Protein AF-A0A5E4HQZ7-F1 (afdb_monomer)

Structure (mmCIF, N/CA/C/O backbone):
data_AF-A0A5E4HQZ7-F1
#
_entry.id   AF-A0A5E4HQZ7-F1
#
loop_
_atom_site.group_PDB
_atom_site.id
_atom_site.type_symbol
_atom_site.label_atom_id
_atom_site.label_alt_id
_atom_site.label_comp_id
_atom_site.label_asym_id
_atom_site.label_entity_id
_atom_site.label_seq_id
_atom_site.pdbx_PDB_ins_code
_atom_site.Cartn_x
_atom_site.Cartn_y
_atom_site.Cartn_z
_atom_site.occupancy
_atom_site.B_iso_or_equiv
_atom_site.auth_seq_id
_atom_site.auth_comp_id
_atom_site.auth_asym_id
_atom_site.auth_atom_id
_atom_site.pdbx_PDB_model_num
ATOM 1 N N . MET A 1 1 ? 0.283 9.162 -12.190 1.00 72.56 1 MET A N 1
ATOM 2 C CA . MET A 1 1 ? 0.739 7.808 -12.574 1.00 72.56 1 MET A CA 1
ATOM 3 C C . MET A 1 1 ? -0.088 7.260 -13.726 1.00 72.56 1 MET A C 1
ATOM 5 O O . MET A 1 1 ? 0.484 7.050 -14.776 1.00 72.56 1 MET A O 1
ATOM 9 N N . LEU A 1 2 ? -1.416 7.142 -13.604 1.00 75.31 2 LEU A N 1
ATOM 10 C CA . LEU A 1 2 ? -2.273 6.605 -14.682 1.00 75.31 2 LEU A CA 1
ATOM 11 C C . LEU A 1 2 ? -2.292 7.423 -15.989 1.00 75.31 2 LEU A C 1
ATOM 13 O O . LEU A 1 2 ? -2.655 6.892 -17.028 1.00 75.31 2 LEU A O 1
ATOM 17 N N . ASN A 1 3 ? -1.875 8.692 -15.972 1.00 81.69 3 ASN A N 1
ATOM 18 C CA . ASN A 1 3 ? -1.688 9.485 -17.199 1.00 81.69 3 ASN A CA 1
ATOM 19 C C . ASN A 1 3 ? -0.323 9.240 -17.875 1.00 81.69 3 ASN A C 1
ATOM 21 O O . ASN A 1 3 ? -0.059 9.813 -18.924 1.00 81.69 3 ASN A O 1
ATOM 25 N N . LYS A 1 4 ? 0.567 8.468 -17.239 1.00 79.81 4 LYS A N 1
ATOM 26 C CA . LYS A 1 4 ? 1.940 8.191 -17.692 1.00 79.81 4 LYS A CA 1
ATOM 27 C C . LYS A 1 4 ? 2.175 6.716 -18.052 1.00 79.81 4 LYS A C 1
ATOM 29 O O . LYS A 1 4 ? 3.265 6.394 -18.503 1.00 79.81 4 LYS A O 1
ATOM 34 N N . ALA A 1 5 ? 1.209 5.832 -17.801 1.00 83.75 5 ALA A N 1
ATOM 35 C CA . ALA A 1 5 ? 1.349 4.394 -18.010 1.00 83.75 5 ALA A CA 1
ATOM 36 C C . ALA A 1 5 ? 0.015 3.780 -18.443 1.00 83.75 5 ALA A C 1
ATOM 38 O O . ALA A 1 5 ? -1.034 4.152 -17.909 1.00 83.75 5 ALA A O 1
ATOM 39 N N . ASP A 1 6 ? 0.058 2.834 -19.379 1.00 86.50 6 ASP A N 1
ATOM 40 C CA . ASP A 1 6 ? -1.125 2.119 -19.868 1.00 86.50 6 ASP A CA 1
ATOM 41 C C . ASP A 1 6 ? -1.649 1.127 -18.819 1.00 86.50 6 ASP A C 1
ATOM 43 O O . ASP A 1 6 ? -2.848 1.122 -18.523 1.00 86.50 6 ASP A O 1
ATOM 47 N N . GLU A 1 7 ? -0.729 0.396 -18.181 1.00 91.19 7 GLU A N 1
ATOM 48 C CA . GLU A 1 7 ? -0.953 -0.516 -17.055 1.00 91.19 7 GLU A CA 1
ATOM 49 C C . GLU A 1 7 ? -0.128 -0.062 -15.838 1.00 91.19 7 GLU A C 1
ATOM 51 O O . GLU A 1 7 ? 1.017 0.378 -15.960 1.00 91.19 7 GLU A O 1
ATOM 56 N N . LEU A 1 8 ? -0.706 -0.174 -14.645 1.00 93.31 8 LEU A N 1
ATOM 57 C CA . LEU A 1 8 ? -0.056 0.096 -13.373 1.00 93.31 8 LEU A CA 1
ATOM 58 C C . LEU A 1 8 ? -0.061 -1.167 -12.512 1.00 93.31 8 LEU A C 1
ATOM 60 O O . LEU A 1 8 ? -1.108 -1.741 -12.214 1.00 93.31 8 LEU A O 1
ATOM 64 N N . ILE A 1 9 ? 1.120 -1.552 -12.041 1.00 94.12 9 ILE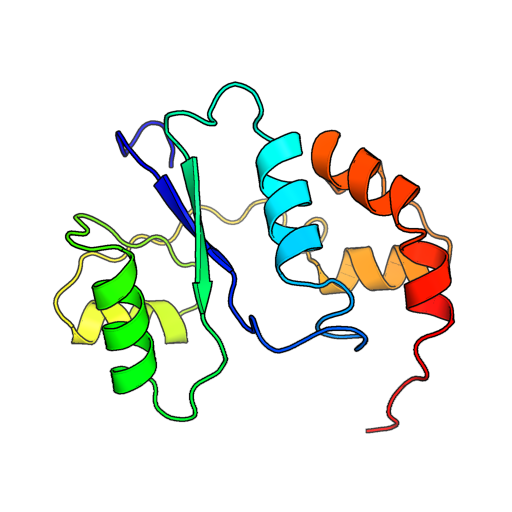 A N 1
ATOM 65 C CA . ILE A 1 9 ? 1.276 -2.685 -11.135 1.00 94.12 9 ILE A CA 1
ATOM 66 C C . ILE A 1 9 ? 1.595 -2.149 -9.747 1.00 94.12 9 ILE A C 1
ATOM 68 O O . ILE A 1 9 ? 2.623 -1.507 -9.538 1.00 94.12 9 ILE A O 1
ATOM 72 N N . VAL A 1 10 ? 0.705 -2.408 -8.793 1.00 94.00 10 VAL A N 1
ATOM 73 C CA . VAL A 1 10 ? 0.884 -2.000 -7.398 1.00 94.00 10 VAL A CA 1
ATOM 74 C C . VAL A 1 10 ? 1.473 -3.167 -6.618 1.00 94.00 10 VAL A C 1
ATOM 76 O O . VAL A 1 10 ? 0.838 -4.211 -6.462 1.00 94.00 10 VAL A O 1
ATOM 79 N N . VAL A 1 11 ? 2.697 -2.990 -6.125 1.00 94.44 11 VAL A N 1
ATOM 80 C CA . VAL A 1 11 ? 3.367 -3.986 -5.284 1.00 94.44 11 VAL A CA 1
ATOM 81 C C . VAL A 1 11 ? 2.950 -3.786 -3.830 1.00 94.44 11 VAL A C 1
ATOM 83 O O . VAL A 1 11 ? 3.198 -2.737 -3.239 1.00 94.44 11 VAL A O 1
ATOM 86 N N . ILE A 1 12 ? 2.327 -4.808 -3.249 1.00 93.62 12 ILE A N 1
ATOM 87 C CA . ILE A 1 12 ? 2.031 -4.903 -1.821 1.00 93.62 12 ILE A CA 1
ATOM 88 C C . ILE A 1 12 ? 3.206 -5.639 -1.165 1.00 93.62 12 ILE A C 1
ATOM 90 O O . ILE A 1 12 ? 3.362 -6.847 -1.349 1.00 93.62 12 ILE A O 1
ATOM 94 N N . GLY A 1 13 ? 4.053 -4.895 -0.448 1.00 89.69 13 GLY A N 1
ATOM 95 C CA . GLY A 1 13 ? 5.170 -5.447 0.334 1.00 89.69 13 GLY A CA 1
ATOM 96 C C . GLY A 1 13 ? 4.723 -6.095 1.648 1.00 89.69 13 GLY A C 1
ATOM 97 O O . GLY A 1 13 ? 3.558 -5.956 2.039 1.00 89.69 13 GLY A O 1
ATOM 98 N N . SER A 1 14 ? 5.640 -6.787 2.333 1.00 88.12 14 SER A N 1
ATOM 99 C CA . SER A 1 14 ? 5.371 -7.543 3.566 1.00 88.12 14 SER A CA 1
ATOM 100 C C . SER A 1 14 ? 4.144 -8.447 3.430 1.00 88.12 14 SER A C 1
ATOM 102 O O . SER A 1 14 ? 3.186 -8.356 4.208 1.00 88.12 14 SER A O 1
ATOM 104 N N . GLY A 1 15 ? 4.106 -9.238 2.354 1.00 85.50 15 GLY A N 1
ATOM 105 C CA . GLY A 1 15 ? 2.967 -10.093 2.014 1.00 85.50 15 GLY A CA 1
ATOM 106 C C . GLY A 1 15 ? 2.631 -11.143 3.083 1.00 85.50 15 GLY A C 1
ATOM 107 O O . GLY A 1 15 ? 1.466 -11.441 3.340 1.00 85.50 15 GLY A O 1
ATOM 108 N N . ASP A 1 16 ? 3.650 -11.607 3.787 1.00 87.00 16 ASP A N 1
ATOM 109 C CA . ASP A 1 16 ? 3.611 -12.570 4.881 1.00 87.00 16 ASP A CA 1
ATOM 110 C C . ASP A 1 16 ? 3.268 -11.943 6.246 1.00 87.00 16 ASP A C 1
ATOM 112 O O . ASP A 1 16 ? 3.036 -12.654 7.226 1.00 87.00 16 ASP A O 1
ATOM 116 N N . SER A 1 17 ? 3.185 -10.610 6.327 1.00 86.38 17 SER A N 1
ATOM 117 C CA . SER A 1 17 ? 2.922 -9.888 7.572 1.00 86.38 17 SER A CA 1
ATOM 118 C C . SER A 1 17 ? 1.448 -9.502 7.721 1.00 86.38 17 SER A C 1
ATOM 120 O O . SER A 1 17 ? 0.849 -8.855 6.860 1.00 86.38 17 SER A O 1
ATOM 122 N N . SER A 1 18 ? 0.856 -9.871 8.858 1.00 90.50 18 SER A N 1
ATOM 123 C CA . SER A 1 18 ? -0.488 -9.459 9.274 1.00 90.50 18 SER A CA 1
ATOM 124 C C . SER A 1 18 ? -0.614 -9.487 10.803 1.00 90.50 18 SER A C 1
ATOM 126 O O . SER A 1 18 ? 0.242 -10.037 11.496 1.00 90.50 18 SER A O 1
ATOM 128 N N . ASN A 1 19 ? -1.694 -8.918 11.349 1.00 90.69 19 ASN A N 1
ATOM 129 C CA . ASN A 1 19 ? -2.007 -8.933 12.785 1.00 90.69 19 ASN A CA 1
ATOM 130 C C . ASN A 1 19 ? -0.950 -8.284 13.707 1.00 90.69 19 ASN A C 1
ATOM 132 O O . ASN A 1 19 ? -0.902 -8.568 14.905 1.00 90.69 19 ASN A O 1
ATOM 136 N N . THR A 1 20 ? -0.145 -7.358 13.183 1.00 91.25 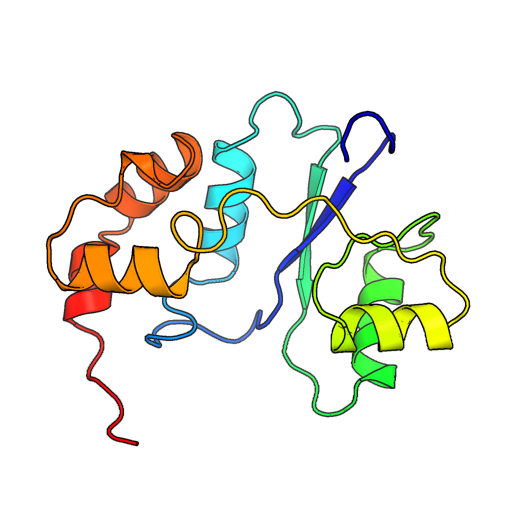20 THR A N 1
ATOM 137 C CA . THR A 1 20 ? 0.755 -6.502 13.973 1.00 91.25 20 THR A CA 1
ATOM 138 C C . THR A 1 20 ? 0.334 -5.038 13.864 1.00 91.25 20 THR A C 1
ATOM 140 O O . THR A 1 20 ? -0.461 -4.666 13.005 1.00 91.25 20 THR A O 1
ATOM 143 N N . PHE A 1 21 ? 0.834 -4.159 14.737 1.00 89.94 21 PHE A N 1
ATOM 144 C CA . PHE A 1 21 ? 0.503 -2.732 14.614 1.00 89.94 21 PHE A CA 1
ATOM 145 C C . PHE A 1 21 ? 1.128 -2.115 13.351 1.00 89.94 21 PHE A C 1
ATOM 147 O O . PHE A 1 21 ? 0.586 -1.174 12.767 1.00 89.94 21 PHE A O 1
ATOM 154 N N . GLU A 1 22 ? 2.262 -2.653 12.907 1.00 89.38 22 GLU A N 1
ATOM 155 C CA . GLU A 1 22 ? 2.916 -2.257 11.665 1.00 89.38 22 GLU A CA 1
ATOM 156 C C . GLU A 1 22 ? 2.132 -2.749 10.442 1.00 89.38 22 GLU A C 1
ATOM 158 O O . GLU A 1 22 ? 1.747 -1.932 9.603 1.00 89.38 22 GLU A O 1
ATOM 163 N N . ASN A 1 23 ? 1.750 -4.025 10.435 1.00 92.31 23 ASN A N 1
ATOM 164 C CA . ASN A 1 23 ? 0.975 -4.671 9.380 1.00 92.31 23 ASN A CA 1
ATOM 165 C C . ASN A 1 23 ? -0.304 -5.296 9.966 1.00 92.31 23 ASN A C 1
ATOM 167 O O . ASN A 1 23 ? -0.337 -6.487 10.275 1.00 92.31 23 ASN A O 1
ATOM 171 N N . PRO A 1 24 ? -1.376 -4.508 10.169 1.00 94.00 24 PRO A N 1
ATOM 172 C CA . PRO A 1 24 ? -2.599 -5.000 10.814 1.00 94.00 24 PRO A CA 1
ATOM 173 C C . PRO A 1 24 ? -3.529 -5.771 9.869 1.00 94.00 24 PRO A C 1
ATOM 175 O O . PRO A 1 24 ? -4.446 -6.451 10.336 1.00 94.00 24 PRO A O 1
ATOM 178 N N . PHE A 1 25 ? -3.314 -5.645 8.558 1.00 96.56 25 PHE A N 1
ATOM 179 C CA . PHE A 1 25 ? -4.200 -6.163 7.520 1.00 96.56 25 PHE A CA 1
ATOM 180 C C . PHE A 1 25 ? -3.479 -7.194 6.662 1.00 96.56 25 PHE A C 1
ATOM 182 O O . PHE A 1 25 ? -2.298 -7.021 6.351 1.00 96.56 25 PHE A O 1
ATOM 189 N N . SER A 1 26 ? -4.192 -8.246 6.266 1.00 95.88 26 SER A N 1
ATOM 190 C CA . SER A 1 26 ? -3.651 -9.269 5.374 1.00 95.88 26 SER A CA 1
ATOM 191 C C . SER A 1 26 ? -3.391 -8.711 3.972 1.00 95.88 26 SER A C 1
ATOM 193 O O . SER A 1 26 ? -3.768 -7.585 3.628 1.00 95.88 26 SER A O 1
ATOM 195 N N . VAL A 1 27 ? -2.715 -9.496 3.139 1.00 95.06 27 VAL A N 1
ATOM 196 C CA . VAL A 1 27 ? -2.555 -9.189 1.714 1.00 95.06 27 VAL A CA 1
ATOM 197 C C . VAL A 1 27 ? -3.903 -9.029 1.018 1.00 95.06 27 VAL A C 1
ATOM 199 O O . VAL A 1 27 ? -4.101 -8.063 0.285 1.00 95.06 27 VAL A O 1
ATOM 202 N N . GLU A 1 28 ? -4.840 -9.936 1.275 1.00 95.44 28 GLU A N 1
ATOM 203 C CA . GLU 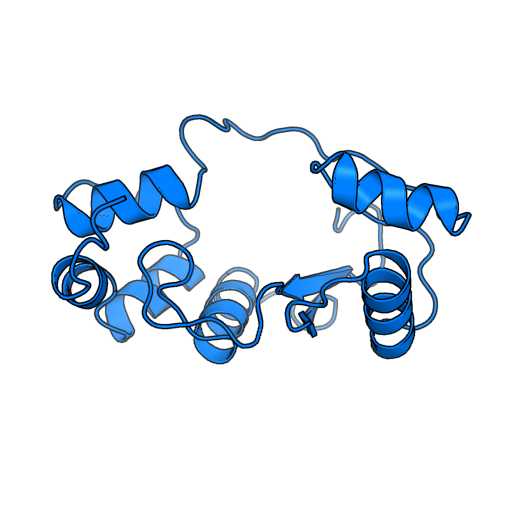A 1 28 ? -6.158 -9.961 0.640 1.00 95.44 28 GLU A CA 1
ATOM 204 C C . GLU A 1 28 ? -6.964 -8.718 1.019 1.00 95.44 28 GLU A C 1
ATOM 206 O O . GLU A 1 28 ? -7.579 -8.084 0.162 1.00 95.44 28 GLU A O 1
ATOM 211 N N . GLU A 1 29 ? -6.912 -8.319 2.292 1.00 97.25 29 GLU A N 1
ATOM 212 C CA . GLU A 1 29 ? -7.562 -7.101 2.774 1.00 97.25 29 GLU A CA 1
ATOM 213 C C . GLU A 1 29 ? -6.963 -5.853 2.114 1.00 97.25 29 GLU A C 1
ATOM 215 O O . GLU A 1 29 ? -7.707 -4.992 1.644 1.00 97.25 29 GLU A O 1
ATOM 220 N N . ARG A 1 30 ? -5.629 -5.767 2.012 1.00 96.38 30 ARG A N 1
ATOM 221 C CA . ARG A 1 30 ? -4.928 -4.649 1.354 1.00 96.38 30 ARG A CA 1
ATOM 222 C C . ARG A 1 30 ? -5.231 -4.580 -0.144 1.00 96.38 30 ARG A C 1
ATOM 224 O O . ARG A 1 30 ? -5.530 -3.502 -0.659 1.00 96.38 30 ARG A O 1
ATOM 231 N N . ALA A 1 31 ? -5.212 -5.716 -0.836 1.00 95.12 31 ALA A N 1
ATOM 232 C CA . ALA A 1 31 ? -5.570 -5.802 -2.249 1.00 95.12 31 ALA A CA 1
ATOM 233 C C . ALA A 1 31 ? -7.024 -5.369 -2.477 1.00 95.12 31 ALA A C 1
ATOM 235 O O . ALA A 1 31 ? -7.305 -4.589 -3.389 1.00 95.12 31 ALA A O 1
ATOM 236 N N . ARG A 1 32 ? -7.941 -5.791 -1.596 1.00 95.94 32 ARG A N 1
ATOM 237 C CA . ARG A 1 32 ? -9.348 -5.387 -1.648 1.00 95.94 32 ARG A CA 1
ATOM 238 C C . ARG A 1 32 ? -9.534 -3.888 -1.401 1.00 95.94 32 ARG A C 1
ATOM 240 O O . ARG A 1 32 ? -10.311 -3.260 -2.115 1.00 95.94 32 ARG A O 1
ATOM 247 N N . MET A 1 33 ? -8.803 -3.297 -0.451 1.00 96.75 33 MET A N 1
ATOM 248 C CA . MET A 1 33 ? -8.809 -1.843 -0.223 1.00 96.75 33 MET A CA 1
ATOM 249 C C . MET A 1 33 ? -8.407 -1.072 -1.485 1.00 96.75 33 MET A C 1
ATOM 251 O O . MET A 1 33 ? -9.073 -0.099 -1.837 1.00 96.75 33 MET A O 1
ATOM 255 N N . ILE A 1 34 ? -7.357 -1.513 -2.185 1.00 94.88 34 ILE A N 1
ATOM 256 C CA . ILE A 1 34 ? -6.895 -0.892 -3.437 1.00 94.88 34 ILE A CA 1
ATOM 257 C C . ILE A 1 34 ? -7.957 -1.035 -4.533 1.00 94.88 34 ILE A C 1
ATOM 259 O O . ILE A 1 34 ? -8.344 -0.032 -5.132 1.00 94.88 34 ILE A O 1
ATOM 263 N N . ALA A 1 35 ? -8.467 -2.251 -4.753 1.00 93.56 35 ALA A N 1
ATOM 264 C CA . ALA A 1 35 ? -9.450 -2.533 -5.798 1.00 93.56 35 ALA A CA 1
ATOM 265 C C . ALA A 1 35 ? -10.745 -1.724 -5.611 1.00 93.56 35 ALA A C 1
ATOM 267 O O . ALA A 1 35 ? -11.195 -1.046 -6.534 1.00 93.56 35 ALA A O 1
ATOM 268 N N . GLU A 1 36 ? -11.304 -1.707 -4.397 1.00 94.88 36 GLU A N 1
ATOM 269 C CA . GLU A 1 36 ? -12.532 -0.955 -4.100 1.00 94.88 36 GLU A CA 1
ATOM 270 C C . GLU A 1 36 ? -12.306 0.567 -4.135 1.00 94.88 36 GLU A C 1
ATOM 272 O O . GLU A 1 36 ? -13.259 1.330 -4.277 1.00 94.88 36 GLU A O 1
ATOM 277 N N . SER A 1 37 ? -11.058 1.038 -4.009 1.00 94.88 37 SER A N 1
ATOM 278 C CA . SER A 1 37 ? -10.725 2.469 -4.103 1.00 94.88 37 SER A CA 1
ATOM 279 C C . SER A 1 3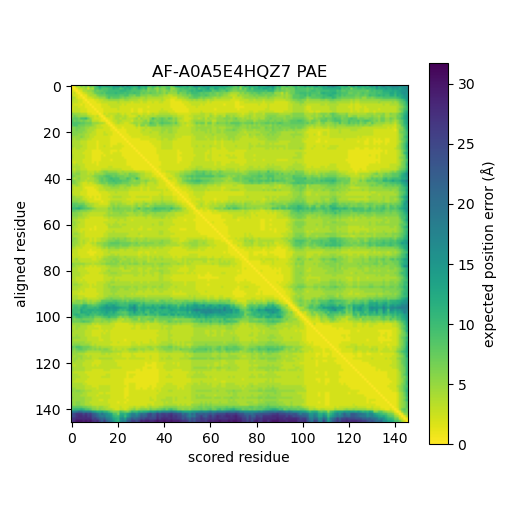7 ? -10.592 2.965 -5.544 1.00 94.88 37 SER A C 1
ATOM 281 O O . SER A 1 37 ? -10.586 4.175 -5.765 1.00 94.88 37 SER A O 1
ATOM 283 N N . MET A 1 38 ? -10.470 2.061 -6.521 1.00 91.00 38 MET A N 1
ATOM 284 C CA . MET A 1 38 ? -10.291 2.403 -7.936 1.00 91.00 38 MET A CA 1
ATOM 285 C C . MET A 1 38 ? -11.145 1.515 -8.863 1.00 91.00 38 MET A C 1
ATOM 287 O O . MET A 1 38 ? -10.616 0.938 -9.815 1.00 91.00 38 MET A O 1
ATOM 291 N N . PRO A 1 39 ? -12.474 1.422 -8.649 1.00 86.69 39 PRO A N 1
ATOM 292 C CA . PRO A 1 39 ? -13.326 0.466 -9.364 1.00 86.69 39 PRO A CA 1
ATOM 293 C C . PRO A 1 39 ? -13.344 0.690 -10.884 1.00 86.69 39 PRO A C 1
ATOM 295 O O . PRO A 1 39 ? -13.429 -0.258 -11.653 1.00 86.69 39 PRO A O 1
ATOM 298 N N . ASN A 1 40 ? -13.178 1.936 -11.336 1.00 88.62 40 ASN A N 1
ATOM 299 C CA . ASN A 1 40 ? -13.177 2.289 -12.760 1.00 88.62 40 ASN A CA 1
ATOM 300 C C . ASN A 1 40 ? -11.819 2.076 -13.451 1.00 88.62 40 ASN A C 1
ATOM 302 O O . ASN A 1 40 ? -11.652 2.506 -14.588 1.00 88.62 40 ASN A O 1
ATOM 306 N N . GLN A 1 41 ? -10.813 1.533 -12.759 1.00 87.81 41 GLN A N 1
ATOM 307 C CA . GLN A 1 41 ? -9.457 1.345 -13.293 1.00 87.81 41 GLN A CA 1
ATOM 308 C C . GLN A 1 41 ? -8.988 -0.112 -13.189 1.00 87.81 41 GLN A C 1
ATOM 310 O O . GLN A 1 41 ? -7.804 -0.379 -13.375 1.00 87.81 41 GLN A O 1
ATOM 315 N N . MET A 1 42 ? -9.890 -1.057 -12.903 1.00 82.56 42 MET A N 1
ATOM 316 C CA . MET A 1 42 ? -9.533 -2.466 -12.695 1.00 82.56 42 MET A CA 1
ATOM 317 C C . MET A 1 42 ? -8.862 -3.117 -13.912 1.00 82.56 42 MET A C 1
ATOM 319 O O . MET A 1 42 ? -7.985 -3.952 -13.732 1.00 82.56 42 MET A O 1
ATOM 323 N N . ASP A 1 43 ? -9.188 -2.679 -15.130 1.00 87.12 43 ASP A N 1
ATOM 324 C CA . ASP A 1 43 ? -8.559 -3.194 -16.359 1.00 87.12 43 ASP A CA 1
ATOM 325 C C . ASP A 1 43 ? -7.114 -2.705 -16.550 1.00 87.12 43 ASP A C 1
ATOM 327 O O . ASP A 1 43 ? -6.376 -3.224 -17.382 1.00 87.12 43 ASP A O 1
ATOM 331 N N . ARG A 1 44 ? -6.709 -1.680 -15.792 1.00 90.31 44 ARG A N 1
ATOM 332 C CA . ARG A 1 44 ? -5.400 -1.023 -15.899 1.00 90.31 44 ARG A CA 1
ATOM 333 C C . ARG A 1 44 ? -4.556 -1.175 -14.647 1.00 90.31 44 ARG A C 1
ATOM 335 O O . ARG A 1 44 ? -3.397 -0.776 -14.661 1.00 90.31 44 ARG A O 1
ATOM 342 N N . ILE A 1 45 ? -5.124 -1.677 -13.554 1.00 91.25 45 ILE A N 1
ATOM 343 C CA . ILE A 1 45 ? -4.439 -1.795 -12.271 1.00 91.25 45 ILE A CA 1
ATOM 344 C C . ILE A 1 45 ? -4.504 -3.236 -11.810 1.00 91.25 45 ILE A C 1
ATOM 346 O O . ILE A 1 45 ? -5.580 -3.758 -11.525 1.00 91.25 45 ILE A O 1
ATOM 350 N N . ARG A 1 46 ? -3.334 -3.840 -11.619 1.00 91.31 46 ARG A N 1
ATOM 351 C CA . ARG A 1 46 ? -3.218 -5.113 -10.907 1.00 91.31 46 ARG A CA 1
ATOM 352 C C . ARG A 1 46 ? -2.356 -4.970 -9.669 1.00 91.31 46 ARG A C 1
ATOM 354 O O . ARG A 1 46 ? -1.431 -4.161 -9.617 1.00 91.31 46 ARG A O 1
ATOM 361 N N . THR A 1 47 ? -2.655 -5.787 -8.670 1.00 93.69 47 THR A N 1
ATOM 362 C CA . THR A 1 47 ? -1.852 -5.887 -7.454 1.00 93.69 47 THR A CA 1
ATOM 363 C C . THR A 1 47 ? -1.012 -7.154 -7.506 1.00 93.69 47 THR A C 1
ATOM 365 O O . THR A 1 47 ? -1.469 -8.200 -7.967 1.00 93.69 47 THR A O 1
ATOM 368 N N . ILE A 1 48 ? 0.235 -7.064 -7.051 1.00 94.12 48 ILE A N 1
ATOM 369 C CA . ILE A 1 48 ? 1.068 -8.236 -6.774 1.00 94.12 48 ILE A CA 1
ATOM 370 C C . ILE A 1 48 ? 1.574 -8.160 -5.345 1.00 94.12 48 ILE A C 1
ATOM 372 O O . ILE A 1 48 ? 1.745 -7.071 -4.802 1.00 94.12 48 ILE A O 1
ATOM 376 N N . CYS A 1 49 ? 1.841 -9.316 -4.750 1.00 92.56 49 CYS A N 1
ATOM 377 C CA . CYS A 1 49 ? 2.294 -9.395 -3.367 1.00 92.56 49 CYS A CA 1
ATOM 378 C C . CYS A 1 49 ? 3.699 -9.973 -3.310 1.00 92.56 49 CYS A C 1
ATOM 380 O O . CYS A 1 49 ? 4.026 -10.922 -4.039 1.00 92.56 49 CYS A O 1
ATOM 382 N N . ILE A 1 50 ? 4.534 -9.361 -2.481 1.00 92.81 50 ILE A N 1
ATOM 383 C CA . ILE A 1 50 ? 5.932 -9.725 -2.301 1.00 92.81 50 ILE A CA 1
ATOM 384 C C . ILE A 1 50 ? 6.185 -9.819 -0.801 1.00 92.81 50 ILE A C 1
ATOM 386 O O . ILE A 1 50 ? 5.966 -8.853 -0.071 1.00 92.81 50 ILE A O 1
ATOM 390 N N . ASP A 1 51 ? 6.614 -10.997 -0.366 1.00 90.75 51 ASP A N 1
ATOM 391 C CA . ASP A 1 51 ? 7.027 -11.245 1.012 1.00 90.75 51 ASP A CA 1
ATOM 392 C C . ASP A 1 51 ? 8.380 -10.585 1.275 1.00 90.75 51 ASP A C 1
ATOM 394 O O . ASP A 1 51 ? 9.142 -10.296 0.341 1.00 90.75 51 ASP A O 1
ATOM 398 N N . ASP A 1 52 ? 8.682 -10.345 2.546 1.00 87.12 52 ASP A N 1
ATOM 399 C CA . ASP A 1 52 ? 9.947 -9.721 2.904 1.00 87.12 52 ASP A CA 1
ATOM 400 C C . ASP A 1 52 ? 11.114 -10.696 2.680 1.00 87.12 52 ASP A C 1
ATOM 402 O O . ASP A 1 52 ? 11.092 -11.866 3.065 1.00 87.12 52 ASP A O 1
ATOM 406 N N . VAL A 1 53 ? 12.165 -10.208 2.015 1.00 89.19 53 VAL A N 1
ATOM 407 C CA . VAL A 1 53 ? 13.376 -10.979 1.710 1.00 89.19 53 VAL A CA 1
ATOM 408 C C . VAL A 1 53 ? 14.568 -10.219 2.269 1.00 89.19 53 VAL A C 1
ATOM 410 O O . VAL A 1 53 ? 14.755 -9.049 1.954 1.00 89.19 53 VAL A O 1
ATOM 413 N N . HIS A 1 54 ? 15.418 -10.890 3.049 1.00 86.44 54 HIS A N 1
ATOM 414 C CA . HIS A 1 54 ? 16.616 -10.305 3.677 1.00 86.44 54 HIS A CA 1
ATOM 415 C C . HIS A 1 54 ? 17.754 -9.934 2.695 1.00 86.44 54 HIS A C 1
ATOM 417 O O . HIS A 1 54 ? 18.914 -9.843 3.088 1.00 86.44 54 HIS A O 1
ATOM 423 N N . ASP A 1 55 ? 17.451 -9.766 1.410 1.00 92.62 55 ASP A N 1
ATOM 424 C CA . ASP A 1 55 ? 18.407 -9.484 0.342 1.00 92.62 55 ASP A CA 1
ATOM 425 C C . ASP A 1 55 ? 17.713 -8.634 -0.725 1.00 92.62 55 ASP A C 1
ATOM 427 O O . ASP A 1 55 ? 16.829 -9.110 -1.442 1.00 92.62 55 ASP A O 1
ATOM 431 N N . ASP A 1 56 ? 18.132 -7.376 -0.830 1.00 91.81 56 ASP A N 1
ATOM 432 C CA . ASP A 1 56 ? 17.512 -6.381 -1.704 1.00 91.81 56 ASP A CA 1
ATOM 433 C C . ASP A 1 56 ? 17.585 -6.749 -3.186 1.00 91.81 56 ASP A C 1
ATOM 435 O O . ASP A 1 56 ? 16.663 -6.485 -3.960 1.00 91.81 56 ASP A O 1
ATOM 439 N N . VAL A 1 57 ? 18.684 -7.385 -3.603 1.00 92.19 57 VAL A N 1
ATOM 440 C CA . VAL A 1 57 ? 18.879 -7.790 -4.997 1.00 92.19 57 VAL A CA 1
ATOM 441 C C . VAL A 1 57 ? 17.939 -8.942 -5.327 1.00 92.19 57 VAL A C 1
ATOM 443 O O . VAL A 1 57 ? 17.326 -8.950 -6.398 1.00 92.19 57 VAL A O 1
ATOM 446 N N . LYS A 1 58 ? 17.794 -9.914 -4.421 1.00 94.31 58 LYS A N 1
ATOM 447 C CA . LYS A 1 58 ? 16.815 -10.998 -4.581 1.00 94.31 58 LYS A CA 1
ATOM 448 C C . LYS A 1 58 ? 15.391 -10.464 -4.543 1.00 94.31 58 LYS A C 1
ATOM 450 O O . LYS A 1 58 ? 14.590 -10.888 -5.372 1.00 94.31 58 LYS A O 1
ATOM 455 N N . TRP A 1 59 ? 15.097 -9.521 -3.651 1.00 94.88 59 TRP A N 1
ATOM 456 C CA . TRP A 1 59 ? 13.791 -8.876 -3.563 1.00 94.88 59 TRP A CA 1
ATOM 457 C C . TRP A 1 59 ? 13.431 -8.166 -4.873 1.00 94.88 59 TRP A C 1
ATOM 459 O O . TRP A 1 59 ? 12.396 -8.461 -5.467 1.00 94.88 59 TRP A O 1
ATOM 469 N N . GLY A 1 60 ? 14.323 -7.323 -5.405 1.00 94.25 60 GLY A N 1
ATOM 470 C CA . GLY A 1 60 ? 14.083 -6.630 -6.672 1.00 94.25 60 GLY A CA 1
ATOM 471 C C . GLY A 1 60 ? 13.926 -7.598 -7.851 1.00 94.25 60 GLY A C 1
ATOM 472 O O . GLY A 1 60 ? 13.018 -7.438 -8.665 1.00 94.25 60 GLY A O 1
ATOM 473 N N . LYS A 1 61 ? 14.726 -8.673 -7.911 1.00 94.12 61 LYS A N 1
ATOM 474 C CA . LYS A 1 61 ? 14.564 -9.732 -8.927 1.00 94.12 61 LYS A CA 1
ATOM 475 C C . LYS A 1 61 ? 13.233 -10.474 -8.800 1.00 94.12 61 LYS A C 1
ATOM 477 O O . LYS A 1 61 ? 12.637 -10.809 -9.821 1.00 94.12 61 LYS A O 1
ATOM 482 N N . LEU A 1 62 ? 12.768 -10.729 -7.577 1.00 94.31 62 LEU A N 1
ATOM 483 C CA . LEU A 1 62 ? 11.475 -11.361 -7.316 1.00 94.31 62 LEU A CA 1
ATOM 484 C C . LEU A 1 62 ? 10.313 -10.454 -7.728 1.00 94.31 62 LEU A C 1
ATOM 486 O O . LEU A 1 62 ? 9.330 -10.937 -8.283 1.00 94.31 62 LEU A O 1
ATOM 490 N N . VAL A 1 63 ? 10.430 -9.143 -7.503 1.00 94.69 63 VAL A N 1
ATOM 491 C CA . VAL A 1 63 ? 9.466 -8.175 -8.037 1.00 94.69 63 VAL A CA 1
ATOM 492 C C . VAL A 1 63 ? 9.432 -8.292 -9.558 1.00 94.69 63 VAL A C 1
ATOM 494 O O . VAL A 1 63 ? 8.375 -8.593 -10.109 1.00 94.69 63 VAL A O 1
ATOM 497 N N . LEU A 1 64 ? 10.586 -8.145 -10.223 1.00 94.38 64 LEU A N 1
ATOM 498 C CA . LEU A 1 64 ? 10.711 -8.181 -11.687 1.00 94.38 64 LEU A CA 1
ATOM 499 C C . LEU A 1 64 ? 10.201 -9.483 -12.313 1.00 94.38 64 LEU A C 1
ATOM 501 O O . LEU A 1 64 ? 9.552 -9.439 -13.356 1.00 94.38 64 LEU A O 1
ATOM 505 N N . SER A 1 65 ? 10.406 -10.630 -11.662 1.00 94.56 65 SER A N 1
ATOM 506 C CA . SER A 1 65 ? 9.894 -11.908 -12.167 1.00 94.56 65 SER A CA 1
ATOM 507 C C . SER A 1 65 ? 8.364 -12.008 -12.137 1.00 94.56 65 SER A C 1
ATOM 509 O O . SER A 1 65 ? 7.796 -12.693 -12.985 1.00 94.56 65 SER A O 1
ATOM 511 N N . LYS A 1 66 ? 7.683 -11.312 -11.210 1.00 93.25 66 LYS A N 1
ATOM 512 C CA . LYS A 1 66 ? 6.209 -11.276 -11.120 1.00 93.25 66 LYS A CA 1
ATOM 513 C C . LYS A 1 66 ? 5.569 -10.164 -11.954 1.00 93.25 66 LYS A C 1
ATOM 515 O O . LYS A 1 66 ? 4.426 -10.300 -12.399 1.00 93.25 66 LYS A O 1
ATOM 520 N N . VAL A 1 67 ? 6.258 -9.035 -12.125 1.00 92.31 67 VAL A N 1
ATOM 521 C CA . VAL A 1 67 ? 5.740 -7.907 -12.919 1.00 92.31 67 VAL A CA 1
ATOM 522 C C . VAL A 1 67 ? 6.011 -8.085 -14.409 1.00 92.31 67 VAL A C 1
ATOM 524 O O . VAL A 1 67 ? 5.171 -7.687 -15.207 1.00 92.31 67 VAL A O 1
ATOM 527 N N . GLY A 1 68 ? 7.115 -8.734 -14.784 1.00 90.19 68 GLY A N 1
ATOM 528 C CA . GLY A 1 68 ? 7.566 -8.823 -16.168 1.00 90.19 68 GLY A CA 1
ATOM 529 C C . GLY A 1 68 ? 8.330 -7.569 -16.596 1.00 90.19 68 GLY A C 1
ATOM 530 O O . GLY A 1 68 ? 9.112 -7.007 -15.830 1.00 90.19 68 GLY A O 1
ATOM 531 N N . ARG A 1 69 ? 8.137 -7.140 -17.846 1.00 89.75 69 ARG A N 1
ATOM 532 C CA . ARG A 1 69 ? 8.785 -5.935 -18.375 1.00 89.75 69 ARG A CA 1
ATOM 533 C C . ARG A 1 69 ? 8.193 -4.686 -17.717 1.00 89.75 69 ARG A C 1
ATOM 535 O O . ARG A 1 69 ? 6.978 -4.551 -17.643 1.00 89.75 69 ARG A O 1
ATOM 542 N N . VAL A 1 70 ? 9.062 -3.776 -17.282 1.00 92.06 70 VAL A N 1
ATOM 543 C CA . VAL A 1 70 ? 8.689 -2.502 -16.656 1.00 92.06 70 VAL A CA 1
ATOM 544 C C . VAL A 1 70 ? 9.460 -1.379 -17.329 1.00 92.06 70 VAL A C 1
ATOM 546 O O . VAL A 1 70 ? 10.684 -1.451 -17.427 1.00 92.06 70 VAL A O 1
ATOM 549 N N . ASP A 1 71 ? 8.751 -0.343 -17.768 1.00 93.19 71 ASP A N 1
ATOM 550 C CA . ASP A 1 71 ? 9.369 0.831 -18.392 1.00 93.19 71 ASP A CA 1
ATOM 551 C C . ASP A 1 71 ? 9.776 1.891 -17.353 1.00 93.19 71 ASP A C 1
ATOM 553 O O . ASP A 1 71 ? 10.784 2.575 -17.521 1.00 93.19 71 ASP A O 1
ATOM 557 N N . VAL A 1 72 ? 9.025 2.004 -16.249 1.00 94.25 72 VAL A N 1
ATOM 558 C CA . VAL A 1 72 ? 9.290 2.955 -15.160 1.00 94.25 72 VAL A CA 1
ATOM 559 C C . VAL A 1 72 ? 8.824 2.413 -13.808 1.00 94.25 72 VAL A C 1
ATOM 561 O O . VAL A 1 72 ? 7.747 1.829 -13.690 1.00 94.25 72 VAL A O 1
ATOM 564 N N . VAL A 1 73 ? 9.627 2.637 -12.769 1.00 95.12 73 VAL A N 1
ATOM 565 C CA . VAL A 1 73 ? 9.277 2.355 -11.372 1.00 95.12 73 VAL A CA 1
ATOM 566 C C . VAL A 1 73 ? 8.952 3.665 -10.662 1.00 95.12 73 VAL A C 1
ATOM 568 O O . VAL A 1 73 ? 9.722 4.620 -10.729 1.00 95.12 73 VAL A O 1
ATOM 571 N N . PHE A 1 74 ? 7.837 3.704 -9.933 1.00 94.00 74 PHE A N 1
ATOM 572 C CA . PHE A 1 74 ? 7.491 4.839 -9.079 1.00 94.00 74 PHE A CA 1
ATOM 573 C C . PHE A 1 74 ? 7.776 4.503 -7.615 1.00 94.00 74 PHE A C 1
ATOM 575 O O . PHE A 1 74 ? 7.160 3.592 -7.067 1.00 94.00 74 PHE A O 1
ATOM 582 N N . SER A 1 75 ? 8.675 5.242 -6.965 1.00 92.12 75 SER A N 1
ATOM 583 C CA . SER A 1 75 ? 8.956 5.073 -5.534 1.00 92.12 75 SER A CA 1
ATOM 584 C C . SER A 1 75 ? 9.362 6.395 -4.904 1.00 92.12 75 SER A C 1
ATOM 586 O O . SER A 1 75 ? 10.167 7.121 -5.469 1.00 92.12 75 SER A O 1
ATOM 588 N N . ASN A 1 76 ? 8.830 6.671 -3.713 1.00 88.69 76 ASN A N 1
ATOM 589 C CA . ASN A 1 76 ? 9.279 7.764 -2.844 1.00 88.69 76 ASN A CA 1
ATOM 590 C C . ASN A 1 76 ? 10.237 7.292 -1.741 1.00 88.69 76 ASN A C 1
ATOM 592 O O . ASN A 1 76 ? 10.672 8.086 -0.906 1.00 88.69 76 ASN A O 1
ATOM 596 N N . ASP A 1 77 ? 10.522 5.994 -1.713 1.00 88.88 77 ASP A N 1
ATOM 597 C CA . ASP A 1 77 ? 11.498 5.390 -0.828 1.00 88.88 77 ASP A CA 1
ATOM 598 C C . ASP A 1 77 ? 12.847 5.311 -1.558 1.00 88.88 77 ASP A C 1
ATOM 600 O O . ASP A 1 77 ? 12.963 4.669 -2.610 1.00 88.88 77 ASP A O 1
ATOM 604 N N . ASN A 1 78 ? 13.856 5.989 -1.002 1.00 89.75 78 ASN A N 1
ATOM 605 C CA . ASN A 1 78 ? 15.199 6.061 -1.579 1.00 89.75 78 ASN A CA 1
ATOM 606 C C . ASN A 1 78 ? 15.896 4.698 -1.630 1.00 89.75 78 ASN A C 1
ATOM 608 O O . ASN A 1 78 ? 16.675 4.460 -2.553 1.00 89.75 78 ASN A O 1
ATOM 612 N N . TRP A 1 79 ? 15.621 3.820 -0.663 1.00 91.69 79 TRP A N 1
ATOM 613 C CA . TRP A 1 79 ? 16.167 2.469 -0.616 1.00 91.69 79 TRP A CA 1
ATOM 614 C C . TRP A 1 79 ? 15.594 1.642 -1.761 1.00 91.69 79 TRP A C 1
ATOM 616 O O . TRP A 1 79 ? 16.342 1.203 -2.633 1.00 91.69 79 TRP A O 1
ATOM 626 N N . VAL A 1 80 ? 14.264 1.547 -1.845 1.00 91.38 80 VAL A N 1
ATOM 627 C CA . VAL A 1 80 ? 13.565 0.821 -2.918 1.00 91.38 80 VAL A CA 1
ATOM 628 C C . VAL A 1 80 ? 13.930 1.386 -4.292 1.00 91.38 80 VAL A C 1
ATOM 630 O O . VAL A 1 80 ? 14.223 0.636 -5.222 1.00 91.38 80 VAL A O 1
ATOM 633 N N . GLY A 1 81 ? 13.972 2.715 -4.426 1.00 93.69 81 GLY A N 1
ATOM 634 C CA . GLY A 1 81 ? 14.402 3.370 -5.659 1.00 93.69 81 GLY A CA 1
ATOM 635 C C . GLY A 1 81 ? 15.851 3.035 -6.023 1.00 93.69 81 GLY A C 1
ATOM 636 O O . GLY A 1 81 ? 16.151 2.785 -7.189 1.00 93.69 81 GLY A O 1
ATOM 637 N N . GLY A 1 82 ? 16.749 2.973 -5.038 1.00 95.50 82 GLY A N 1
ATOM 638 C CA . GLY A 1 82 ? 18.143 2.565 -5.218 1.00 95.50 82 GLY A CA 1
ATOM 639 C C . GLY A 1 82 ? 18.288 1.144 -5.765 1.00 95.50 82 GLY A C 1
ATOM 640 O O . GLY A 1 82 ? 19.071 0.937 -6.691 1.00 95.50 82 GLY A O 1
ATOM 641 N N . ILE A 1 83 ? 17.489 0.192 -5.270 1.00 95.06 83 ILE A N 1
ATOM 642 C CA . ILE A 1 83 ? 17.481 -1.200 -5.755 1.00 95.06 83 ILE A CA 1
ATOM 643 C C . ILE A 1 83 ? 17.244 -1.237 -7.267 1.00 95.06 83 ILE A C 1
ATOM 645 O O . ILE A 1 83 ? 18.034 -1.822 -8.008 1.00 95.06 83 ILE A O 1
ATOM 649 N N . PHE A 1 84 ? 16.185 -0.578 -7.742 1.00 96.06 84 PHE A N 1
ATOM 650 C CA . PHE A 1 84 ? 15.813 -0.624 -9.156 1.00 96.06 84 PHE A CA 1
ATOM 651 C C . PHE A 1 84 ? 16.721 0.226 -10.053 1.00 96.06 84 PHE A C 1
ATOM 653 O O . PHE A 1 84 ? 17.022 -0.197 -11.170 1.00 96.06 84 PHE A O 1
ATOM 660 N N . ARG A 1 85 ? 17.239 1.364 -9.562 1.00 96.19 85 ARG A N 1
ATOM 661 C CA . ARG A 1 85 ? 18.273 2.139 -10.278 1.00 96.19 85 ARG A CA 1
ATOM 662 C C . ARG A 1 85 ? 19.532 1.301 -10.505 1.00 96.19 85 ARG A C 1
ATOM 664 O O . ARG A 1 85 ? 20.052 1.278 -11.616 1.00 96.19 85 ARG A O 1
ATOM 671 N N . ASN A 1 86 ? 19.976 0.551 -9.493 1.00 95.81 86 ASN A N 1
ATOM 672 C CA . ASN A 1 86 ? 21.131 -0.350 -9.602 1.00 95.81 86 ASN A CA 1
ATOM 673 C C . ASN A 1 86 ? 20.891 -1.515 -10.577 1.00 95.81 86 ASN A C 1
ATOM 675 O O . ASN A 1 86 ? 21.844 -2.081 -11.106 1.00 95.81 86 ASN A O 1
ATOM 679 N N . MET A 1 87 ? 19.628 -1.860 -10.843 1.00 94.69 87 MET A N 1
ATOM 680 C CA . MET A 1 87 ? 19.230 -2.832 -11.867 1.00 94.69 87 MET A CA 1
ATOM 681 C C . MET A 1 87 ? 19.064 -2.209 -13.266 1.00 94.69 87 MET A C 1
ATOM 683 O O . MET A 1 87 ? 18.685 -2.915 -14.198 1.00 94.69 87 MET A O 1
ATOM 687 N N . GLY A 1 88 ? 19.353 -0.913 -13.433 1.00 95.31 88 GLY A N 1
ATOM 688 C CA . GLY A 1 88 ? 19.294 -0.211 -14.717 1.00 95.31 88 GLY A CA 1
ATOM 689 C C . GLY A 1 88 ? 17.905 0.295 -15.114 1.00 95.31 88 GLY A C 1
ATOM 690 O O . GLY A 1 88 ? 17.705 0.645 -16.275 1.00 95.31 88 GLY A O 1
ATOM 691 N N . LEU A 1 89 ? 16.942 0.330 -14.186 1.00 95.88 89 LEU A N 1
ATOM 692 C CA . LEU A 1 89 ? 15.590 0.820 -14.460 1.00 95.88 89 LEU A CA 1
ATOM 693 C C . LEU A 1 89 ? 15.455 2.322 -14.211 1.00 95.88 89 LEU A C 1
ATOM 695 O O . LEU A 1 89 ? 16.119 2.904 -13.348 1.00 95.88 89 LEU A O 1
ATOM 699 N N . ILE A 1 90 ? 14.525 2.938 -14.941 1.00 95.62 90 ILE A N 1
ATOM 700 C CA . ILE A 1 90 ? 14.107 4.320 -14.711 1.00 95.62 90 ILE A CA 1
ATOM 701 C C . ILE A 1 90 ? 13.249 4.357 -13.447 1.00 95.62 90 ILE A C 1
ATOM 703 O O . ILE A 1 90 ? 12.262 3.627 -13.336 1.00 95.62 90 ILE A O 1
ATOM 707 N N . VAL A 1 91 ? 13.616 5.225 -12.503 1.00 96.06 91 VAL A N 1
ATOM 708 C CA . VAL A 1 91 ? 12.871 5.432 -11.257 1.00 96.06 91 VAL A CA 1
ATOM 709 C C . VAL A 1 91 ? 12.426 6.884 -11.161 1.00 96.06 91 VAL A C 1
ATOM 711 O O . VAL A 1 91 ? 13.264 7.786 -11.135 1.00 96.06 91 VAL A O 1
ATOM 714 N N . GLU A 1 92 ? 11.115 7.096 -11.071 1.00 93.94 92 GLU A N 1
ATOM 715 C CA . GLU A 1 92 ? 10.500 8.400 -10.834 1.00 93.94 92 GLU A CA 1
ATOM 716 C C . GLU A 1 92 ? 9.971 8.511 -9.398 1.00 93.94 92 GLU A C 1
ATOM 718 O O . GLU A 1 92 ? 9.317 7.606 -8.877 1.00 93.94 92 GLU A O 1
ATOM 723 N N . GLU A 1 93 ? 10.196 9.666 -8.777 1.00 90.00 93 GLU A N 1
ATOM 724 C CA . GLU A 1 93 ? 9.645 10.007 -7.465 1.00 90.00 93 GLU A CA 1
ATOM 725 C C . GLU A 1 93 ? 8.313 10.754 -7.651 1.00 90.00 93 GLU A C 1
ATOM 727 O O . GLU A 1 93 ? 8.294 11.870 -8.184 1.00 90.00 93 GLU A O 1
ATOM 732 N N . PRO A 1 94 ? 7.163 10.158 -7.286 1.00 84.75 94 PRO A N 1
ATOM 733 C CA . PRO A 1 94 ? 5.881 10.839 -7.400 1.00 84.75 94 PRO A CA 1
ATOM 734 C C . PRO A 1 94 ? 5.752 11.971 -6.368 1.00 84.75 94 PRO A C 1
ATOM 736 O O . PRO A 1 94 ? 6.241 11.853 -5.245 1.00 84.75 94 PRO A O 1
ATOM 739 N N . PRO A 1 95 ? 5.025 13.059 -6.685 1.00 80.31 95 PRO A N 1
ATOM 740 C CA . PRO A 1 95 ? 4.878 14.181 -5.766 1.00 80.31 95 PRO A CA 1
ATOM 741 C C . PRO A 1 95 ? 4.283 13.726 -4.429 1.00 80.31 95 PRO A C 1
ATOM 743 O O . PRO A 1 95 ? 3.311 12.969 -4.380 1.00 80.31 95 PRO A O 1
ATOM 746 N N . PHE A 1 96 ? 4.859 14.210 -3.331 1.00 73.62 96 PHE A N 1
ATOM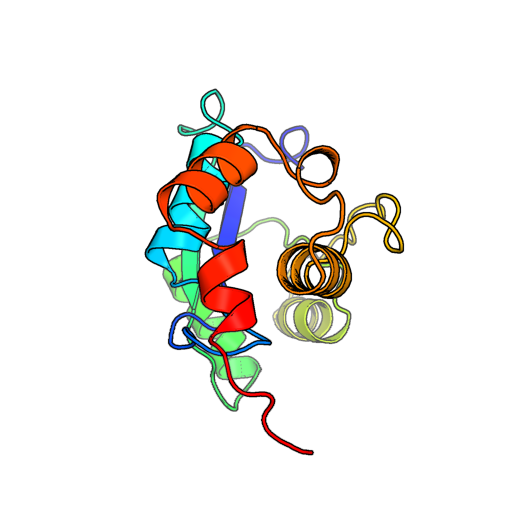 747 C CA . PHE A 1 96 ? 4.331 13.944 -2.000 1.00 73.62 96 PHE A CA 1
ATOM 748 C C . PHE A 1 96 ? 2.996 14.658 -1.804 1.00 73.62 96 PHE A C 1
ATOM 750 O O . PHE A 1 96 ? 2.926 15.884 -1.858 1.00 73.62 96 PHE A O 1
ATOM 757 N N . PHE A 1 97 ? 1.947 13.897 -1.503 1.00 71.19 97 PHE A N 1
ATOM 758 C CA . PHE A 1 97 ? 0.656 14.455 -1.119 1.00 71.19 97 PHE A CA 1
ATOM 759 C C . PHE A 1 97 ? 0.551 14.484 0.410 1.00 71.19 97 PHE A C 1
ATOM 761 O O . PHE A 1 97 ? 0.522 13.431 1.038 1.00 71.19 97 PHE A O 1
ATOM 768 N N . ALA A 1 98 ? 0.585 15.686 1.001 1.00 72.06 98 ALA A N 1
ATOM 769 C CA . ALA A 1 98 ? 0.416 15.983 2.433 1.00 72.06 98 ALA A CA 1
ATOM 770 C C . ALA A 1 98 ? 0.802 14.838 3.406 1.00 72.06 98 ALA A C 1
ATOM 772 O O . ALA A 1 98 ? -0.045 14.300 4.118 1.00 72.06 98 ALA A O 1
ATOM 773 N N . ARG A 1 99 ? 2.097 14.481 3.458 1.00 71.25 99 ARG A N 1
ATOM 774 C CA . ARG A 1 99 ? 2.632 13.330 4.227 1.00 71.25 99 ARG A CA 1
ATOM 775 C C . ARG A 1 99 ? 2.233 13.288 5.705 1.00 71.25 99 ARG A C 1
ATOM 777 O O . ARG A 1 99 ? 2.103 12.206 6.266 1.00 71.25 99 ARG A O 1
ATOM 784 N N . ASN A 1 100 ? 2.046 14.451 6.325 1.00 70.81 100 ASN A N 1
ATOM 785 C CA . ASN A 1 100 ? 1.656 14.542 7.734 1.00 70.81 100 ASN A CA 1
ATOM 786 C C . ASN A 1 100 ? 0.215 14.066 7.966 1.00 70.81 100 ASN A C 1
ATOM 788 O O . ASN A 1 100 ? -0.108 13.614 9.058 1.00 70.81 100 ASN A O 1
ATOM 792 N N . LEU A 1 101 ? -0.629 14.166 6.937 1.00 71.06 101 LEU A N 1
ATOM 793 C CA . LEU A 1 101 ? -2.037 13.795 6.972 1.00 71.06 101 LEU A CA 1
ATOM 794 C C . LEU A 1 101 ? -2.248 12.378 6.413 1.00 71.06 101 LEU A C 1
ATOM 796 O O . LEU A 1 101 ? -2.879 11.540 7.053 1.00 71.06 101 LEU A O 1
ATOM 800 N N . TYR A 1 102 ? -1.657 12.080 5.252 1.00 82.88 102 TYR A N 1
ATOM 801 C CA . TYR A 1 102 ? -1.829 10.807 4.545 1.00 82.88 102 TYR A CA 1
ATOM 802 C C . TYR A 1 102 ? -0.682 9.838 4.836 1.00 82.88 102 TYR A C 1
ATOM 804 O O . TYR A 1 102 ? 0.151 9.539 3.982 1.00 82.88 102 TYR A O 1
ATOM 812 N N . SER A 1 103 ? -0.638 9.345 6.074 1.00 86.75 103 SER A N 1
ATOM 813 C CA . SER A 1 103 ? 0.323 8.331 6.513 1.00 86.75 103 SER A CA 1
ATOM 814 C C . SER A 1 103 ? -0.391 7.161 7.172 1.00 86.75 103 SER A C 1
ATOM 816 O O . SER A 1 103 ? -1.197 7.350 8.085 1.00 86.75 103 SER A O 1
ATOM 818 N N . GLY A 1 104 ? -0.039 5.936 6.767 1.00 89.44 104 GLY A N 1
ATOM 819 C CA . GLY A 1 104 ? -0.573 4.717 7.376 1.00 89.44 104 GLY A CA 1
ATOM 820 C C . GLY A 1 104 ? -0.330 4.667 8.886 1.00 89.44 104 GLY A C 1
ATOM 821 O O . GLY A 1 104 ? -1.209 4.252 9.635 1.00 89.44 104 GLY A O 1
ATOM 82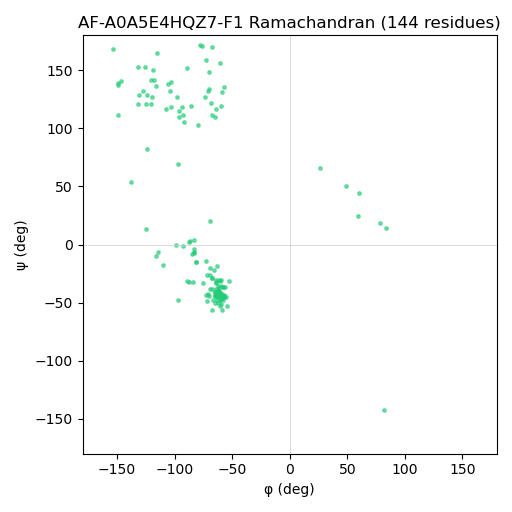2 N N . THR A 1 105 ? 0.817 5.157 9.364 1.00 90.50 105 THR A N 1
ATOM 823 C CA . THR A 1 105 ? 1.125 5.237 10.801 1.00 90.50 105 THR A CA 1
ATOM 824 C C . THR A 1 105 ? 0.158 6.164 11.534 1.00 90.50 105 THR A C 1
ATOM 826 O O . THR A 1 105 ? -0.377 5.794 12.580 1.00 90.50 105 THR A O 1
ATOM 829 N N . HIS A 1 106 ? -0.113 7.344 10.970 1.00 92.38 106 HIS A N 1
ATOM 830 C CA . HIS A 1 106 ? -1.043 8.310 11.556 1.00 92.38 106 HIS A CA 1
ATOM 831 C C . HIS A 1 106 ? -2.485 7.785 11.552 1.00 92.38 106 HIS A C 1
ATOM 833 O O . HIS A 1 106 ? -3.149 7.780 12.587 1.00 92.38 106 HIS A O 1
ATOM 839 N N . ILE A 1 107 ? -2.935 7.252 10.415 1.00 94.62 107 ILE A N 1
ATOM 840 C CA . ILE A 1 107 ? -4.285 6.710 10.226 1.00 94.62 107 ILE A CA 1
ATOM 841 C C . ILE A 1 107 ? -4.544 5.524 11.172 1.00 94.62 107 ILE A C 1
ATOM 843 O O . ILE A 1 107 ? -5.581 5.477 11.837 1.00 94.62 107 ILE A O 1
ATOM 847 N N . LYS A 1 108 ? -3.585 4.596 11.321 1.00 94.75 108 LYS A N 1
ATOM 848 C CA . LYS A 1 108 ? -3.676 3.480 12.285 1.00 94.75 108 LYS A CA 1
ATOM 849 C C . LYS A 1 108 ? -3.747 3.964 13.734 1.00 94.75 108 LYS A C 1
ATOM 851 O O . LYS A 1 108 ? -4.504 3.403 14.527 1.00 94.75 108 LYS A O 1
ATOM 856 N N . LYS A 1 109 ? -2.986 5.006 14.086 1.00 93.62 109 LYS A N 1
ATOM 857 C CA . LYS A 1 109 ? -3.038 5.620 15.420 1.00 93.62 109 LYS A CA 1
ATOM 858 C C . LYS A 1 109 ? -4.421 6.218 15.699 1.00 93.62 109 LYS A C 1
ATOM 860 O O . LYS A 1 109 ? -5.006 5.895 16.727 1.00 93.62 109 LYS A O 1
ATOM 865 N N . LEU A 1 110 ? -4.977 6.986 14.758 1.00 95.12 110 LEU A N 1
ATOM 866 C CA . LEU A 1 110 ? -6.332 7.540 14.871 1.00 95.12 110 LEU A CA 1
ATOM 867 C C . LEU A 1 110 ? -7.385 6.441 15.054 1.00 95.12 110 LEU A C 1
ATOM 869 O O . LEU A 1 110 ? -8.182 6.519 15.983 1.00 95.12 110 LEU A O 1
ATOM 873 N N . MET A 1 111 ? -7.350 5.382 14.238 1.00 95.75 111 MET A N 1
ATOM 874 C CA . MET A 1 111 ? -8.256 4.233 14.386 1.00 95.75 111 MET A CA 1
ATOM 875 C C . MET A 1 111 ? -8.193 3.618 15.790 1.00 95.75 111 MET A C 1
ATOM 877 O O . MET A 1 111 ? -9.228 3.348 16.403 1.00 95.75 111 MET A O 1
ATOM 881 N N . ARG A 1 112 ? -6.981 3.425 16.319 1.00 94.06 112 ARG A N 1
ATOM 882 C CA . ARG A 1 112 ? -6.766 2.859 17.655 1.00 94.06 112 ARG A CA 1
ATOM 883 C C . ARG A 1 112 ? -7.298 3.769 18.764 1.00 94.06 112 ARG A C 1
ATOM 885 O O . ARG A 1 112 ? -7.922 3.281 19.703 1.00 94.06 112 ARG A O 1
ATOM 892 N N . GLU A 1 113 ? -7.050 5.068 18.656 1.00 94.50 113 GLU A N 1
ATOM 893 C CA . GLU A 1 113 ? -7.401 6.075 19.667 1.00 94.50 113 GLU A CA 1
ATOM 894 C C . GLU A 1 113 ? -8.857 6.562 19.555 1.00 94.50 113 GLU A C 1
ATOM 896 O O . GLU A 1 113 ? -9.323 7.311 20.407 1.00 94.50 113 GLU A O 1
ATOM 901 N N . GLY A 1 114 ? -9.604 6.109 18.541 1.00 93.88 114 GLY A N 1
ATOM 902 C CA . GLY A 1 114 ? -10.984 6.540 18.298 1.00 93.88 114 GLY A CA 1
ATOM 903 C C . GLY A 1 114 ? -11.100 7.913 17.628 1.00 93.88 114 GLY A C 1
ATOM 904 O O . GLY A 1 114 ? -12.161 8.527 17.689 1.00 93.88 114 GLY A O 1
ATOM 905 N N . GLY A 1 115 ? -10.026 8.395 16.999 1.00 94.50 115 GLY A N 1
ATOM 906 C CA . GLY A 1 115 ? -10.014 9.625 16.212 1.00 94.50 115 GLY A CA 1
ATOM 907 C C . GLY A 1 115 ? -10.622 9.466 14.812 1.00 94.50 115 GLY A C 1
ATOM 908 O O . GLY A 1 115 ? -10.907 8.359 14.351 1.00 94.50 115 GLY A O 1
ATOM 909 N N . SER A 1 116 ? -10.789 10.592 14.115 1.00 94.50 116 SER A N 1
ATOM 910 C CA . SER A 1 116 ? -11.383 10.660 12.772 1.00 94.50 116 SER A CA 1
ATOM 911 C C . SER A 1 116 ? -10.383 10.262 11.685 1.00 94.50 116 SER A C 1
ATOM 913 O O . SER A 1 116 ? -9.518 11.047 11.312 1.00 94.50 116 SER A O 1
ATOM 915 N N . TRP A 1 117 ? -10.506 9.047 11.156 1.00 95.81 117 TRP A N 1
ATOM 916 C CA . TRP A 1 117 ? -9.639 8.506 10.097 1.00 95.81 117 TRP A CA 1
ATOM 917 C C . TRP A 1 117 ? -10.355 8.353 8.750 1.00 95.81 117 TRP A C 1
ATOM 919 O O . TRP A 1 117 ? -9.716 8.202 7.713 1.00 95.81 117 TRP A O 1
ATOM 929 N N . GLN A 1 118 ? -11.686 8.367 8.761 1.00 95.62 118 GLN A N 1
ATOM 930 C CA . GLN A 1 118 ? -12.536 7.989 7.634 1.00 95.62 118 GLN A CA 1
ATOM 931 C C . GLN A 1 118 ? -12.376 8.911 6.421 1.00 95.62 118 GLN A C 1
ATOM 933 O O . GLN A 1 118 ? -12.552 8.451 5.299 1.00 95.62 118 GLN A O 1
ATOM 938 N N . GLU A 1 119 ? -12.052 10.186 6.643 1.00 94.44 119 GLU A N 1
ATOM 939 C CA . GLU A 1 119 ? -11.818 11.184 5.587 1.00 94.44 119 GLU A CA 1
ATOM 940 C C . GLU A 1 119 ? -10.377 11.155 5.052 1.00 94.44 119 GLU A C 1
ATOM 942 O O . GLU A 1 119 ? -10.066 11.803 4.058 1.00 94.44 119 GLU A O 1
ATOM 947 N N . LEU A 1 120 ? -9.489 10.389 5.695 1.00 94.44 120 LEU A N 1
ATOM 948 C CA . LEU A 1 120 ? -8.072 10.287 5.331 1.00 94.44 120 LEU A CA 1
ATOM 949 C C . LEU A 1 120 ? -7.786 9.134 4.365 1.00 94.44 120 LEU A C 1
ATOM 951 O O . LEU A 1 120 ? -6.637 8.916 3.981 1.00 94.44 120 LEU A O 1
ATOM 955 N N . VAL A 1 121 ? -8.815 8.372 4.001 1.00 95.25 121 VAL A N 1
ATOM 956 C CA . VAL A 1 121 ? -8.720 7.226 3.099 1.00 95.25 121 VAL A CA 1
ATOM 957 C C . VAL A 1 121 ? -9.801 7.310 2.019 1.00 95.25 121 VAL A C 1
ATOM 959 O O . VAL A 1 121 ? -10.866 7.876 2.267 1.00 95.25 121 VAL A O 1
ATOM 962 N N . PRO A 1 122 ? -9.579 6.722 0.832 1.00 95.06 122 PRO A N 1
ATOM 963 C CA . PRO A 1 122 ? -10.619 6.629 -0.187 1.00 95.06 122 PRO A CA 1
ATOM 964 C C . PRO A 1 122 ? -11.840 5.836 0.299 1.00 95.06 122 PRO A C 1
ATOM 966 O O . PRO A 1 122 ? -11.721 4.951 1.152 1.00 95.06 122 PRO A O 1
ATOM 969 N N . ASP A 1 123 ? -13.005 6.083 -0.302 1.00 96.00 123 ASP A N 1
ATOM 970 C CA . ASP A 1 123 ? -14.266 5.438 0.091 1.00 96.00 123 ASP A CA 1
ATOM 971 C C . ASP A 1 123 ? -14.227 3.905 0.027 1.00 96.00 123 ASP A C 1
ATOM 973 O O . ASP A 1 123 ? -14.773 3.242 0.911 1.00 96.00 123 ASP A O 1
ATOM 977 N N . GLY A 1 124 ? -13.534 3.336 -0.963 1.00 96.50 124 GLY A N 1
ATOM 978 C CA . GLY A 1 124 ? -13.331 1.890 -1.071 1.00 96.50 124 GLY A CA 1
ATOM 979 C C . GLY A 1 124 ? -12.558 1.312 0.109 1.00 96.50 124 GLY A C 1
ATOM 980 O O . GLY A 1 124 ? -13.017 0.389 0.780 1.00 96.50 124 GLY A O 1
ATOM 981 N N . THR A 1 125 ? -11.417 1.922 0.432 1.00 97.38 125 THR A N 1
ATOM 982 C CA . THR A 1 125 ? -10.639 1.584 1.632 1.00 97.38 125 THR A CA 1
ATOM 983 C C . THR A 1 125 ? -11.477 1.749 2.904 1.00 97.38 125 THR A C 1
ATOM 985 O O . THR A 1 125 ? -11.495 0.856 3.749 1.00 97.38 125 THR A O 1
ATOM 988 N N . LYS A 1 126 ? -12.231 2.851 3.029 1.00 97.88 126 LYS A N 1
ATOM 989 C CA . LYS A 1 126 ? -13.126 3.117 4.168 1.00 97.88 126 LYS A CA 1
ATOM 990 C C . LYS A 1 126 ? -14.160 2.009 4.357 1.00 97.88 126 LYS A C 1
ATOM 992 O O . LYS A 1 126 ? -14.400 1.593 5.490 1.00 97.88 126 LYS A O 1
ATOM 997 N N . LYS A 1 127 ? -14.779 1.549 3.268 1.00 97.69 127 LYS A N 1
ATOM 998 C CA . LYS A 1 127 ? -15.756 0.456 3.272 1.00 97.69 127 LYS A CA 1
ATOM 999 C C . LYS A 1 127 ? -15.122 -0.832 3.795 1.00 97.69 127 LYS A C 1
ATOM 1001 O O . LYS A 1 127 ? -15.614 -1.381 4.776 1.00 97.69 127 LYS A O 1
ATOM 1006 N N . VAL A 1 128 ? -13.991 -1.248 3.221 1.00 98.12 128 VAL A N 1
ATOM 1007 C CA . VAL A 1 128 ? -13.289 -2.475 3.635 1.00 98.12 128 VAL A CA 1
ATOM 1008 C C . VAL A 1 128 ? -12.873 -2.407 5.107 1.00 98.12 128 VAL A C 1
ATOM 1010 O O . VAL A 1 128 ? -13.150 -3.335 5.859 1.00 98.12 128 VAL A O 1
ATOM 1013 N N . LEU A 1 129 ? -12.284 -1.292 5.553 1.00 98.00 129 LEU A N 1
ATOM 1014 C CA . LEU A 1 129 ? -11.860 -1.107 6.947 1.00 98.00 129 LEU A CA 1
ATOM 1015 C C . LEU A 1 129 ? -13.023 -1.205 7.949 1.00 98.00 129 LEU A C 1
ATOM 1017 O O . LEU A 1 129 ? -12.837 -1.728 9.048 1.00 98.00 129 LEU A O 1
ATOM 1021 N N . LYS A 1 130 ? -14.218 -0.725 7.579 1.00 97.06 130 LYS A N 1
ATOM 1022 C CA . LYS A 1 130 ? -15.429 -0.875 8.400 1.00 97.06 130 LYS A CA 1
ATOM 1023 C C . LYS A 1 130 ? -15.913 -2.322 8.446 1.00 97.06 130 LYS A C 1
ATOM 1025 O O . LYS A 1 130 ? -16.240 -2.804 9.522 1.00 97.06 130 LYS A O 1
ATOM 1030 N N . GLU A 1 131 ? -15.945 -3.005 7.304 1.00 97.94 131 GLU A N 1
ATOM 1031 C CA . GLU A 1 131 ? -16.402 -4.398 7.215 1.00 97.94 131 GLU A CA 1
ATOM 1032 C C . GLU A 1 131 ? -15.535 -5.355 8.041 1.00 97.94 131 GLU A C 1
ATOM 1034 O O . GLU A 1 131 ? -16.059 -6.267 8.672 1.00 97.94 131 GLU A O 1
ATOM 1039 N N . ILE A 1 132 ? -14.218 -5.130 8.075 1.00 96.94 132 ILE A N 1
ATOM 1040 C CA . ILE A 1 132 ? -13.280 -6.001 8.798 1.00 96.94 132 ILE A CA 1
ATOM 1041 C C . ILE A 1 132 ? -13.091 -5.629 10.279 1.00 96.94 132 ILE A C 1
ATOM 1043 O O . ILE A 1 132 ? -12.260 -6.246 10.952 1.00 96.94 132 ILE A O 1
ATOM 1047 N N . GLY A 1 133 ? -13.798 -4.606 10.782 1.00 96.75 133 GLY A N 1
ATOM 1048 C CA . GLY A 1 133 ? -13.648 -4.118 12.160 1.00 96.75 133 GLY A CA 1
ATOM 1049 C C . GLY A 1 133 ? -12.231 -3.620 12.466 1.00 96.75 133 GLY A C 1
ATOM 1050 O O . GLY A 1 133 ? -11.628 -3.990 13.477 1.00 96.75 133 GLY A O 1
ATOM 1051 N N . ALA A 1 134 ? -11.642 -2.840 11.550 1.00 96.62 134 ALA A N 1
ATOM 1052 C CA . ALA A 1 134 ? -10.246 -2.415 11.653 1.00 96.62 134 ALA A CA 1
ATOM 1053 C C . ALA A 1 134 ? -9.911 -1.650 12.954 1.00 96.62 134 ALA A C 1
ATOM 1055 O O . ALA A 1 134 ? -8.871 -1.954 13.552 1.00 96.62 134 ALA A O 1
ATOM 1056 N N . PRO A 1 135 ? -10.742 -0.701 13.442 1.00 95.88 135 PRO A N 1
ATOM 1057 C CA . PRO A 1 135 ? -10.486 -0.026 14.715 1.00 95.88 135 PRO A CA 1
ATOM 1058 C C . PRO A 1 135 ? -10.423 -0.991 15.906 1.00 95.88 135 PRO A C 1
ATOM 1060 O O . PRO A 1 135 ? -9.523 -0.891 16.741 1.00 95.88 135 PRO A O 1
ATOM 1063 N N . GLU A 1 136 ? -11.344 -1.951 15.976 1.00 95.44 136 GLU A N 1
ATOM 1064 C CA . GLU A 1 136 ? -11.421 -2.951 17.041 1.00 95.44 136 GLU A CA 1
ATOM 1065 C C . GLU A 1 136 ? -10.190 -3.862 17.014 1.00 95.44 136 GLU A C 1
ATOM 1067 O O . GLU A 1 136 ? -9.557 -4.085 18.049 1.00 95.44 136 GLU A O 1
ATOM 1072 N N . ARG A 1 137 ? -9.784 -4.310 15.820 1.00 95.12 137 ARG A N 1
ATOM 1073 C CA . ARG A 1 137 ? -8.568 -5.109 15.624 1.00 95.12 137 ARG A CA 1
ATOM 1074 C C . ARG A 1 137 ? -7.316 -4.361 16.085 1.00 95.12 137 ARG A C 1
ATOM 1076 O O . ARG A 1 137 ? -6.506 -4.910 16.828 1.00 95.12 137 ARG A O 1
ATOM 1083 N N . LEU A 1 138 ? -7.172 -3.091 15.703 1.00 94.44 138 LEU A N 1
ATOM 1084 C CA . LEU A 1 138 ? -6.034 -2.254 16.100 1.00 94.44 138 LEU A CA 1
ATOM 1085 C C . LEU A 1 138 ? -5.971 -2.003 17.611 1.00 94.44 138 LEU A C 1
ATOM 1087 O O . LEU A 1 138 ? -4.875 -1.918 18.169 1.00 94.44 138 LEU A O 1
ATOM 1091 N N . LYS A 1 139 ? -7.123 -1.911 18.284 1.00 93.19 139 LYS A N 1
ATOM 1092 C CA . LYS A 1 139 ? -7.198 -1.837 19.752 1.00 93.19 139 LYS A CA 1
ATOM 1093 C C . LYS A 1 139 ? -6.797 -3.157 20.414 1.00 93.19 139 LYS A C 1
ATOM 1095 O O . LYS A 1 139 ? -6.120 -3.125 21.440 1.00 93.19 139 LYS A O 1
ATOM 1100 N N . ALA A 1 140 ? -7.180 -4.290 19.824 1.00 92.38 140 ALA 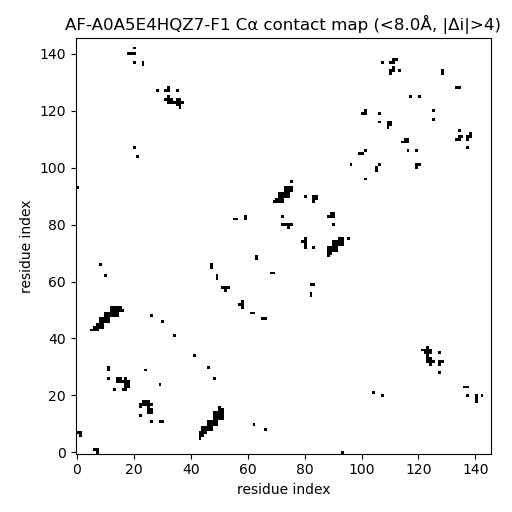A N 1
ATOM 1101 C CA . ALA A 1 140 ? -6.872 -5.626 20.335 1.00 92.38 140 ALA A CA 1
ATOM 1102 C C . ALA A 1 140 ? -5.390 -6.018 20.180 1.00 92.38 140 ALA A C 1
ATOM 1104 O O . ALA A 1 140 ? -4.880 -6.815 20.971 1.00 92.38 140 ALA A O 1
ATOM 1105 N N . ILE A 1 141 ? -4.677 -5.442 19.204 1.00 90.44 141 ILE A N 1
ATOM 1106 C CA . ILE A 1 141 ? -3.236 -5.660 19.035 1.00 90.44 141 ILE A CA 1
ATOM 1107 C C . ILE A 1 141 ? -2.484 -5.078 20.243 1.00 90.44 141 ILE A C 1
ATOM 1109 O O . ILE A 1 141 ? -2.368 -3.856 20.440 1.00 90.44 141 ILE A O 1
ATOM 1113 N N . LYS A 1 142 ? -1.938 -5.982 21.064 1.00 77.50 142 LYS A N 1
ATOM 1114 C CA . LYS A 1 142 ? -1.052 -5.634 22.178 1.00 77.50 142 LYS A CA 1
ATOM 1115 C C . LYS A 1 142 ? 0.151 -4.877 21.620 1.00 77.50 142 LYS A C 1
ATOM 1117 O O . LYS A 1 142 ? 0.762 -5.316 20.650 1.00 77.50 142 LYS A O 1
ATOM 1122 N N . GLN A 1 143 ? 0.485 -3.733 22.220 1.00 61.19 143 GLN A N 1
ATOM 1123 C CA . GLN A 1 143 ? 1.752 -3.075 21.907 1.00 61.19 143 GLN A CA 1
ATOM 1124 C C . GLN A 1 143 ? 2.872 -4.054 22.254 1.00 61.19 143 GLN A C 1
ATOM 1126 O O . GLN A 1 143 ? 2.989 -4.467 23.410 1.00 61.19 143 GLN A O 1
ATOM 1131 N N . GLN A 1 144 ? 3.673 -4.440 21.264 1.00 54.75 144 GLN A N 1
ATOM 1132 C CA . GLN A 1 144 ? 4.991 -4.966 21.574 1.00 54.75 144 GLN A CA 1
ATOM 1133 C C . GLN A 1 144 ? 5.745 -3.808 22.227 1.00 54.75 144 GLN A C 1
ATOM 1135 O O . GLN A 1 144 ? 5.868 -2.733 21.643 1.00 54.75 144 GLN A O 1
ATOM 1140 N N . A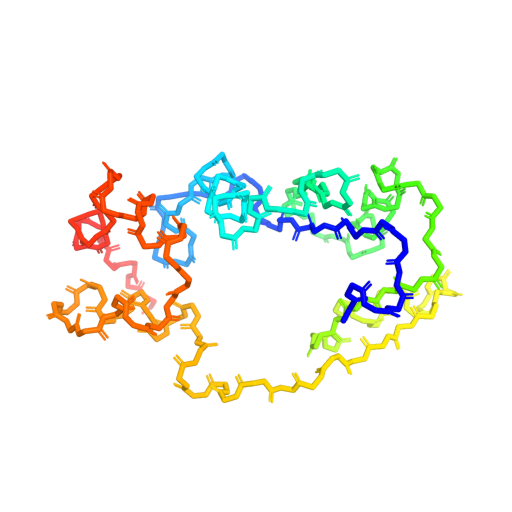RG A 1 145 ? 6.125 -3.989 23.494 1.00 44.09 145 ARG A N 1
ATOM 1141 C CA . ARG A 1 145 ? 7.022 -3.060 24.176 1.00 44.09 145 ARG A CA 1
ATOM 1142 C C . ARG A 1 145 ? 8.377 -3.194 23.483 1.00 44.09 145 ARG A C 1
ATOM 1144 O O . ARG A 1 145 ? 8.968 -4.266 23.568 1.00 44.09 145 ARG A O 1
ATOM 1151 N N . SER A 1 146 ? 8.789 -2.156 22.761 1.00 43.78 146 SER A N 1
ATOM 1152 C CA . SER A 1 146 ? 10.187 -1.942 22.371 1.00 43.78 146 SER A CA 1
ATOM 1153 C C . SER A 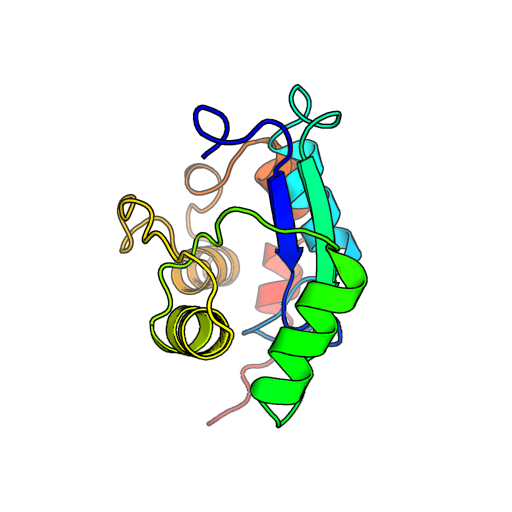1 146 ? 11.022 -1.618 23.599 1.00 43.78 146 SER A C 1
ATOM 1155 O O . SER A 1 146 ? 10.516 -0.791 24.398 1.00 43.78 146 SER A O 1
#

Solvent-accessible surface area (backbone atoms only — not comparable to full-atom values): 8717 Å² total; per-residue (Å²): 108,77,92,78,40,83,64,46,78,46,77,42,67,48,38,82,41,48,76,36,91,90,35,62,52,44,51,68,56,50,51,47,23,54,47,51,51,39,70,93,42,56,96,33,46,47,77,48,74,39,58,79,57,104,41,64,68,59,40,53,50,53,50,42,72,74,68,52,89,74,84,68,45,79,40,84,46,70,66,65,37,46,52,42,43,77,72,73,45,51,65,44,68,65,85,85,66,62,62,90,67,58,30,73,70,54,40,52,49,24,36,44,73,71,46,94,35,67,88,67,43,53,70,24,31,40,51,49,41,59,75,70,41,43,40,61,52,52,55,67,45,73,79,79,83,127

Sequence (146 aa):
MLNKADELIVVIGSGDSSNTFENPFSVEERARMIAESMPNQMDRIRTICIDDVHDDVKWGKLVLSKVGRVDVVFSNDNWVGGIFRNMGLIVEEPPFFARNLYSGTHIKKLMREGGSWQELVPDGTKKVLKEIGAPERLKAIKQQRS

Nearest PDB structures (foldseek):
  1m8j-assembly1_A  TM=9.610E-01  e=8.592E-13  Methanothermobacter thermautotrophicus
  1m8f-assembly1_A  TM=9.569E-01  e=2.344E-12  Methanothermobacter thermautotrophicus
  4yp5-assembly1_B  TM=9.422E-01  e=1.125E-11  Methanothermobacter thermautotrophicus str. Delta H
  1f9a-assembly1_F  TM=9.329E-01  e=1.639E-11  Methanocaldococcus jannaschii
  4yp7-assembly1_C-2  TM=9.406E-01  e=1.978E-11  Methanothermobacter thermautotrophicus str. Delta H

pLDDT: mean 90.28, std 9.02, range [43.78, 98.12]

Secondary structure (DSSP, 8-state):
-TTT-SSEEEEE--TT--SSSSS-S-HHHHHHHHHHH-GGGTTTEEEEE----S-HHHHHHHHHHHH-S-S-EE-S-HHHHHHHHHTT--EE-PPP--TTTS-HHHHHHHHHHT---GGGS-HHHHHHHHHTTHHHHHHHSPPP--

Mean predicted aligned error: 4.8 Å

Radius of gyration: 16.26 Å; Cα contacts (8 Å, |Δi|>4): 170; chains: 1; bounding box: 38×29×44 Å

Foldseek 3Di:
DVVVDQADEAEDEQQVDDLALVHPDHPVLVQQLVCLLCVVCVVRYDYDYFHDDPDLLVRVVVVCVVVPDDQEAEDLDPSNQVSVVVVVHHYDYDDDDPCVLQDPNVLLVCLQVVHDNLVNGGPSNSVSCVVVVVSVSSVVRDDPDD